Protein AF-A0A3D5KC59-F1 (afdb_monomer)

Secondary structure (DSSP, 8-state):
----B-HHHHHTT-SB-B-TT-SS--B-----HHHHHHHHHHHHHHHHHHHTT-

Structure (mmCIF, N/CA/C/O backbone):
data_AF-A0A3D5KC59-F1
#
_entry.id   AF-A0A3D5KC59-F1
#
loop_
_atom_site.group_PDB
_atom_site.id
_atom_site.type_symbol
_atom_site.label_atom_id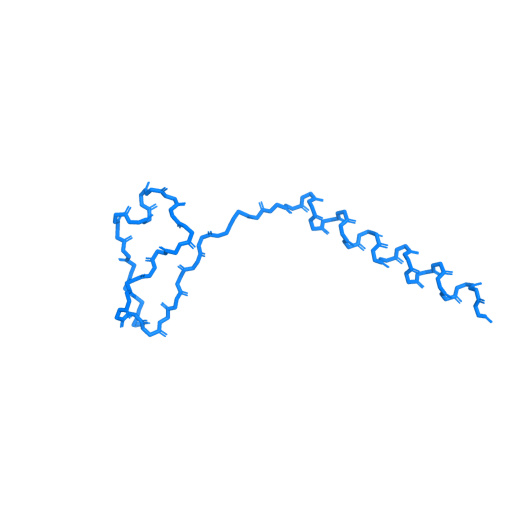
_atom_site.label_alt_id
_atom_site.label_comp_id
_atom_site.label_asym_id
_atom_site.label_entity_id
_atom_site.label_seq_id
_atom_site.pdbx_PDB_ins_code
_atom_site.Cartn_x
_atom_site.Cartn_y
_atom_site.Cartn_z
_atom_site.occupancy
_atom_site.B_iso_or_equiv
_atom_site.auth_seq_id
_atom_site.auth_comp_id
_atom_site.auth_asym_id
_atom_site.auth_atom_id
_atom_site.pdbx_PDB_model_num
ATOM 1 N N . MET A 1 1 ? -24.747 0.888 6.909 1.00 57.97 1 MET A N 1
ATOM 2 C CA . MET A 1 1 ? -23.478 0.458 6.278 1.00 57.97 1 MET A CA 1
ATOM 3 C C . MET A 1 1 ? -22.763 -0.682 7.017 1.00 57.97 1 MET A C 1
ATOM 5 O O . MET A 1 1 ? -21.816 -1.190 6.453 1.00 57.97 1 MET A O 1
ATOM 9 N N . GLY A 1 2 ? -23.203 -1.167 8.193 1.00 60.19 2 GLY A N 1
ATOM 10 C CA . GLY A 1 2 ? -22.665 -2.417 8.784 1.00 60.19 2 GLY A CA 1
ATOM 11 C C . GLY A 1 2 ? -21.170 -2.400 9.142 1.00 60.19 2 GLY A C 1
ATOM 12 O O . GLY A 1 2 ? -20.575 -3.460 9.302 1.00 60.19 2 GLY A O 1
ATOM 13 N N . ILE A 1 3 ? -20.580 -1.207 9.226 1.00 58.56 3 ILE A N 1
ATOM 14 C CA . ILE A 1 3 ? -19.184 -0.969 9.581 1.00 58.56 3 ILE A CA 1
ATOM 15 C C . ILE A 1 3 ? -19.191 -0.535 11.045 1.00 58.56 3 ILE A C 1
ATOM 17 O O . ILE A 1 3 ? -19.723 0.528 11.366 1.00 58.56 3 ILE A O 1
ATOM 21 N N . GLU A 1 4 ? -18.634 -1.367 11.921 1.00 69.19 4 GLU A N 1
ATOM 22 C CA . GLU A 1 4 ? -18.469 -1.063 13.344 1.00 69.19 4 GLU A CA 1
ATOM 23 C C . GLU A 1 4 ? -16.975 -0.877 13.659 1.00 69.19 4 GLU A C 1
ATOM 25 O O . GLU A 1 4 ? -16.270 -1.866 13.901 1.00 69.19 4 GLU A O 1
ATOM 30 N N . PRO A 1 5 ? -16.462 0.368 13.628 1.00 63.53 5 PRO A N 1
ATOM 31 C CA . PRO A 1 5 ? -15.083 0.643 13.999 1.00 63.53 5 PRO A CA 1
ATOM 32 C C . PRO A 1 5 ? -14.902 0.531 15.519 1.00 63.53 5 PRO A C 1
ATOM 34 O O . PRO A 1 5 ? -15.727 1.002 16.306 1.00 63.53 5 PRO A O 1
ATOM 37 N N . ASP A 1 6 ? -13.807 -0.094 15.932 1.00 67.25 6 ASP A N 1
ATOM 38 C CA . ASP A 1 6 ? -13.360 -0.147 17.318 1.00 67.25 6 ASP A CA 1
ATOM 39 C C . ASP A 1 6 ? -12.578 1.136 17.644 1.00 67.25 6 ASP A C 1
ATOM 41 O O . ASP A 1 6 ? -11.499 1.400 17.105 1.00 67.25 6 ASP A O 1
ATOM 45 N N . THR A 1 7 ? -13.151 1.972 18.509 1.00 71.50 7 THR A N 1
ATOM 4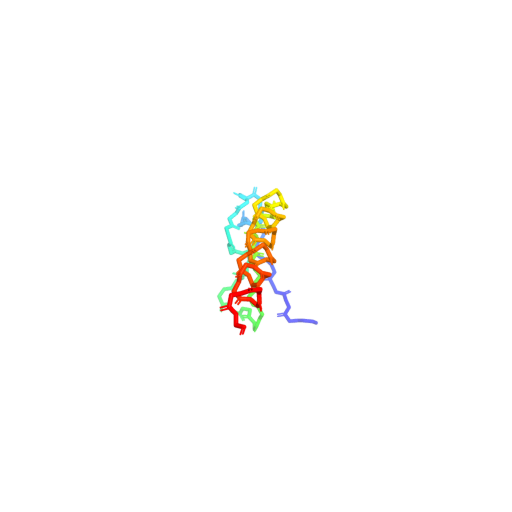6 C CA . THR A 1 7 ? -12.609 3.293 18.846 1.00 71.50 7 THR A CA 1
ATOM 47 C C . THR A 1 7 ? -11.330 3.228 19.679 1.00 71.50 7 THR A C 1
ATOM 49 O O . THR A 1 7 ? -10.538 4.171 19.616 1.00 71.50 7 THR A O 1
ATOM 52 N N . GLN A 1 8 ? -11.080 2.138 20.415 1.00 65.25 8 GLN A N 1
ATOM 53 C CA . GLN A 1 8 ? -9.820 1.948 21.138 1.00 65.25 8 GLN A CA 1
ATOM 54 C C . GLN A 1 8 ? -8.698 1.540 20.182 1.00 65.25 8 GLN A C 1
ATOM 56 O O . GLN A 1 8 ? -7.634 2.161 20.198 1.00 65.25 8 GLN A O 1
ATOM 61 N N . LYS A 1 9 ? -8.957 0.577 19.290 1.00 60.81 9 LYS A N 1
ATOM 62 C CA . LYS A 1 9 ? -7.961 0.109 18.308 1.00 60.81 9 LYS A CA 1
ATOM 63 C C . LYS A 1 9 ? -7.574 1.197 17.307 1.00 60.81 9 LYS A C 1
ATOM 65 O O . LYS A 1 9 ? -6.401 1.344 16.969 1.00 60.81 9 LYS A O 1
ATOM 70 N N . ASN A 1 10 ? -8.540 2.026 16.901 1.00 60.72 10 ASN A N 1
ATOM 71 C CA . ASN A 1 10 ? -8.284 3.177 16.032 1.00 60.72 10 ASN A CA 1
ATOM 72 C C . ASN A 1 10 ? -7.384 4.235 16.696 1.00 60.72 10 ASN A C 1
ATOM 74 O O . ASN A 1 10 ? -6.544 4.837 16.034 1.00 60.72 10 ASN A O 1
ATOM 78 N N . LYS A 1 11 ? -7.509 4.444 18.014 1.00 67.44 11 LYS A N 1
ATOM 79 C CA . LYS A 1 11 ? -6.676 5.412 18.748 1.00 67.44 11 LYS A CA 1
ATOM 80 C C . LYS A 1 11 ? -5.228 4.931 18.924 1.00 67.44 11 LYS A C 1
ATOM 82 O O . LYS A 1 11 ? -4.323 5.756 19.005 1.00 67.44 11 LYS A O 1
ATOM 87 N N . ASN A 1 12 ? -5.012 3.616 18.924 1.00 64.62 12 ASN A N 1
ATOM 88 C CA . ASN A 1 12 ? -3.695 2.990 19.064 1.00 64.62 12 ASN A CA 1
ATOM 89 C C . ASN A 1 12 ? -2.942 2.789 17.733 1.00 64.62 12 ASN A C 1
ATOM 91 O O . ASN A 1 12 ? -1.840 2.246 17.754 1.00 64.62 12 ASN A O 1
ATOM 95 N N . ASN A 1 13 ? -3.492 3.219 16.585 1.00 59.75 13 ASN A N 1
ATOM 96 C CA . ASN A 1 13 ? -2.953 2.895 15.251 1.00 59.75 13 ASN A CA 1
ATOM 97 C C . ASN A 1 13 ? -2.753 1.379 15.038 1.00 59.75 13 ASN A C 1
ATOM 99 O O . ASN A 1 13 ? -1.799 0.948 14.384 1.00 59.75 13 ASN A O 1
ATOM 103 N N . GLU A 1 14 ? -3.637 0.555 15.604 1.00 60.59 14 GLU A N 1
ATOM 104 C CA . GLU A 1 14 ? -3.572 -0.891 15.406 1.00 60.59 14 GLU A CA 1
ATOM 105 C C . GLU A 1 14 ? -3.904 -1.258 13.956 1.00 60.59 14 GLU A C 1
ATOM 107 O O . GLU A 1 14 ? 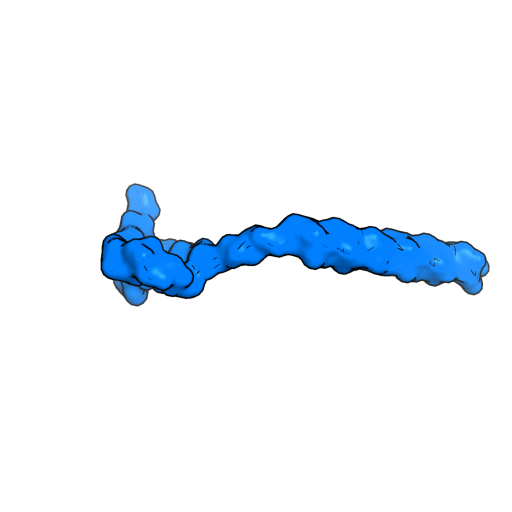-4.743 -0.641 13.303 1.00 60.59 14 GLU A O 1
ATOM 112 N N . SER A 1 15 ? -3.248 -2.301 13.443 1.00 60.56 15 SER A N 1
ATOM 113 C CA . SER A 1 15 ? -3.344 -2.718 12.037 1.00 60.56 15 SER A CA 1
ATOM 114 C C . SER A 1 15 ? -4.751 -3.168 11.623 1.00 60.56 15 SER A C 1
ATOM 116 O O . SER A 1 15 ? -5.057 -3.219 10.432 1.00 60.56 15 SER A O 1
ATOM 118 N N . ILE A 1 16 ? -5.614 -3.500 12.590 1.00 63.41 16 ILE A N 1
ATOM 119 C CA . ILE A 1 16 ? -6.996 -3.940 12.383 1.00 63.41 16 ILE A CA 1
ATOM 120 C C . ILE A 1 16 ? -7.894 -3.179 13.361 1.00 63.41 16 ILE A C 1
ATOM 122 O O . ILE A 1 16 ? -7.789 -3.362 14.571 1.00 63.41 16 ILE A O 1
ATOM 126 N N . IL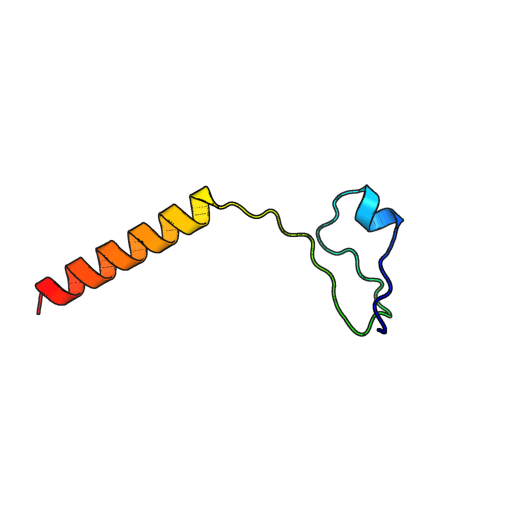E A 1 17 ? -8.809 -2.364 12.836 1.00 70.50 17 ILE A N 1
ATOM 127 C CA . ILE A 1 17 ? -9.705 -1.510 13.640 1.00 70.50 17 ILE A CA 1
ATOM 128 C C . ILE A 1 17 ? -11.181 -1.916 13.529 1.00 70.50 17 ILE A C 1
ATOM 130 O O . ILE A 1 17 ? -12.060 -1.210 14.015 1.00 70.50 17 ILE A O 1
ATOM 134 N N . SER A 1 18 ? -11.483 -3.045 12.887 1.00 66.44 18 SER A N 1
ATOM 135 C CA . SER A 1 18 ? -12.829 -3.630 12.880 1.00 66.44 18 SER A CA 1
ATOM 136 C C . SER A 1 18 ? -13.073 -4.494 14.116 1.00 66.44 18 SER A C 1
ATOM 138 O O . SER A 1 18 ? -12.205 -5.284 14.494 1.00 66.44 18 SER A O 1
ATOM 140 N N . LYS A 1 19 ? -14.280 -4.414 14.689 1.00 61.66 19 LYS A N 1
ATOM 141 C CA . LYS A 1 19 ? -14.766 -5.415 15.653 1.00 61.66 19 LYS A CA 1
ATOM 142 C C . LYS A 1 19 ? -14.914 -6.784 14.979 1.00 61.66 19 LYS A C 1
ATOM 144 O O . LYS A 1 19 ? -15.280 -6.842 13.807 1.00 61.66 19 LYS A O 1
ATOM 149 N N . ASP A 1 20 ? -14.711 -7.875 15.719 1.00 63.81 20 ASP A N 1
ATOM 150 C CA . ASP A 1 20 ? -14.862 -9.248 15.194 1.00 63.81 20 ASP A CA 1
ATOM 151 C C . ASP A 1 20 ? -16.287 -9.564 14.702 1.00 63.81 20 ASP A C 1
ATOM 153 O O . ASP A 1 20 ? -16.482 -10.441 13.864 1.00 63.81 20 ASP A O 1
ATOM 157 N N . THR A 1 21 ? -17.288 -8.814 15.169 1.00 67.56 21 THR A N 1
ATOM 158 C CA . THR A 1 21 ? -18.690 -8.911 14.730 1.00 67.56 21 THR A CA 1
ATOM 159 C C . THR A 1 21 ? -18.982 -8.158 13.430 1.00 67.56 21 THR A C 1
ATOM 161 O O . THR A 1 21 ? -20.068 -8.303 12.863 1.00 67.56 21 THR A O 1
ATOM 164 N N . SER A 1 22 ? -18.041 -7.344 12.945 1.00 62.00 22 SER A N 1
ATOM 165 C CA . SER A 1 22 ? -18.227 -6.534 11.746 1.00 62.00 22 SER A CA 1
ATOM 166 C C . SER A 1 22 ? -18.180 -7.413 10.498 1.00 62.00 22 SER A C 1
ATOM 168 O O . SER A 1 22 ? -17.223 -8.151 10.266 1.00 62.00 22 SER A O 1
ATOM 170 N N . ARG A 1 23 ? -19.185 -7.275 9.625 1.00 61.94 23 ARG A N 1
ATOM 171 C CA . ARG A 1 23 ? -19.202 -7.93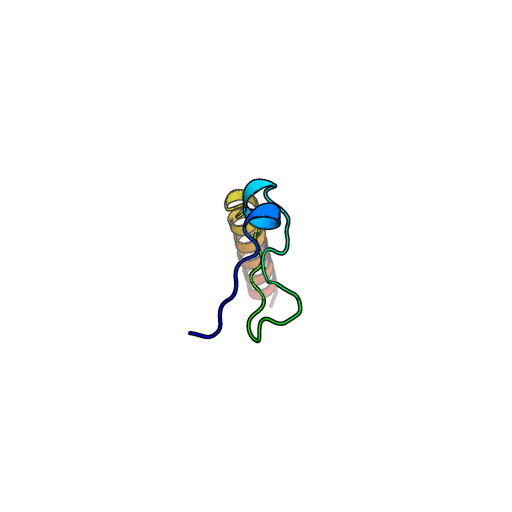6 8.304 1.00 61.94 23 ARG A CA 1
ATOM 172 C C . ARG A 1 23 ? -18.087 -7.441 7.376 1.00 61.94 23 ARG A C 1
ATOM 174 O O . ARG A 1 23 ? -17.803 -8.084 6.371 1.00 61.94 23 ARG A O 1
ATOM 181 N N . VAL A 1 24 ? -17.477 -6.301 7.700 1.00 67.50 24 VAL A N 1
ATOM 182 C CA . VAL A 1 24 ? -16.420 -5.657 6.91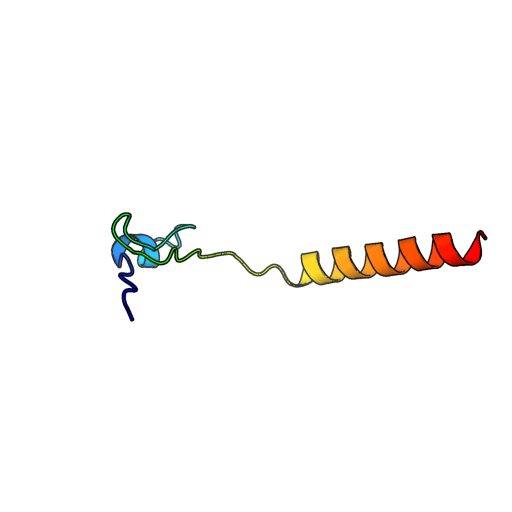5 1.00 67.50 24 VAL A CA 1
ATOM 183 C C . VAL A 1 24 ? -15.190 -5.455 7.798 1.00 67.50 24 VAL A C 1
ATOM 185 O O . VAL A 1 24 ? -15.281 -4.836 8.863 1.00 67.50 24 VAL A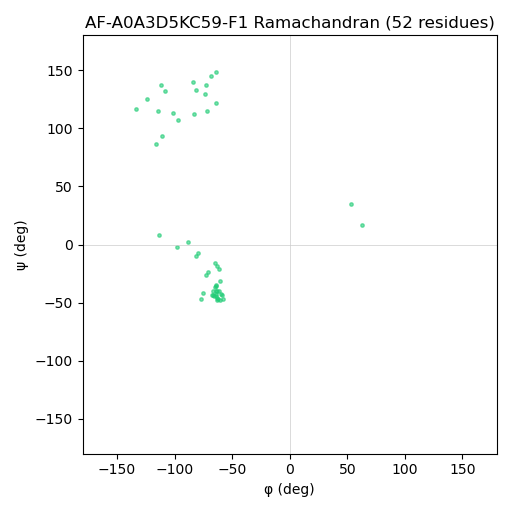 O 1
ATOM 188 N N . LYS A 1 25 ? -14.039 -5.969 7.348 1.00 70.69 25 LYS A N 1
ATOM 189 C CA . LYS A 1 25 ? -12.745 -5.772 8.014 1.00 70.69 25 LYS A CA 1
ATOM 190 C C . LYS A 1 25 ? -12.156 -4.422 7.622 1.00 70.69 25 LYS A C 1
ATOM 192 O O . LYS A 1 25 ? -12.116 -4.091 6.441 1.00 70.69 25 LYS A O 1
ATOM 197 N N . ILE A 1 26 ? -11.678 -3.670 8.607 1.00 71.44 26 ILE A N 1
ATOM 198 C CA . ILE A 1 26 ? -11.037 -2.370 8.397 1.00 71.44 26 ILE A CA 1
ATOM 199 C C . ILE A 1 26 ? -9.574 -2.516 8.802 1.00 71.44 26 ILE A C 1
ATOM 201 O O . ILE A 1 26 ? -9.284 -2.772 9.974 1.00 71.44 26 ILE A O 1
ATOM 205 N N . LEU A 1 27 ? -8.670 -2.384 7.831 1.00 74.88 27 LEU A N 1
ATOM 206 C CA . LEU A 1 27 ? -7.230 -2.471 8.048 1.00 74.88 27 LEU A CA 1
ATOM 207 C C . LEU A 1 27 ? -6.599 -1.090 7.921 1.00 74.88 27 LEU A C 1
ATOM 209 O O . LEU A 1 27 ? -6.842 -0.378 6.947 1.00 74.88 27 LEU A O 1
ATOM 213 N N . VAL A 1 28 ? -5.759 -0.748 8.891 1.00 71.12 28 VAL A N 1
ATOM 214 C CA . VAL A 1 28 ? -4.911 0.440 8.830 1.00 71.12 28 VAL A CA 1
ATOM 215 C C . VAL A 1 28 ? -3.544 -0.017 8.349 1.00 71.12 28 VAL A C 1
ATOM 217 O O . VAL A 1 28 ? -2.802 -0.687 9.068 1.00 71.12 28 VAL A O 1
ATOM 220 N N . VAL A 1 29 ? -3.224 0.322 7.105 1.00 71.38 29 VAL A N 1
ATOM 221 C CA . VAL A 1 29 ? -1.917 0.057 6.503 1.00 71.38 29 VAL A CA 1
ATOM 222 C C . VAL A 1 29 ? -1.199 1.377 6.281 1.00 71.38 29 VAL A C 1
ATOM 224 O O . VAL A 1 29 ? -1.796 2.356 5.836 1.00 71.38 29 VAL A O 1
ATOM 227 N N . LYS A 1 30 ? 0.095 1.415 6.601 1.00 70.44 30 LYS A N 1
ATOM 228 C CA . LYS A 1 30 ? 0.931 2.557 6.237 1.00 70.44 30 LYS A CA 1
ATOM 229 C C . LYS A 1 30 ? 1.156 2.505 4.732 1.00 70.44 30 LYS A C 1
ATOM 231 O O . LYS A 1 30 ? 1.788 1.567 4.246 1.00 70.44 30 LYS A O 1
ATOM 236 N N . ALA A 1 31 ? 0.643 3.496 4.013 1.00 72.25 31 ALA A N 1
ATOM 237 C CA . ALA A 1 31 ? 1.057 3.726 2.640 1.00 72.25 31 ALA A CA 1
ATOM 238 C C . ALA A 1 31 ? 2.549 4.095 2.659 1.00 72.25 31 ALA A C 1
ATOM 240 O O . ALA A 1 31 ? 2.950 5.015 3.367 1.00 72.25 31 ALA A O 1
ATOM 241 N N . ASN A 1 32 ? 3.372 3.319 1.957 1.00 81.25 32 ASN A N 1
ATOM 242 C CA . ASN A 1 32 ? 4.783 3.620 1.737 1.00 81.25 32 ASN A CA 1
ATOM 243 C C . ASN A 1 32 ? 4.954 3.828 0.234 1.00 81.25 32 ASN A C 1
ATOM 245 O O . ASN A 1 32 ? 5.176 2.873 -0.513 1.00 81.25 32 ASN A O 1
ATOM 249 N N . GLU A 1 33 ? 4.724 5.066 -0.193 1.00 83.50 33 GLU A N 1
ATOM 250 C CA . GLU A 1 33 ? 4.688 5.450 -1.602 1.00 83.50 33 GLU A CA 1
ATOM 251 C C . GLU A 1 33 ? 6.049 5.234 -2.263 1.00 83.50 33 GLU A C 1
ATOM 253 O O . GLU A 1 33 ? 6.118 4.691 -3.364 1.00 83.50 33 GLU A O 1
ATOM 258 N N . GLU A 1 34 ? 7.142 5.543 -1.564 1.00 84.81 34 GLU A N 1
ATOM 259 C CA . GLU A 1 34 ? 8.503 5.379 -2.070 1.00 84.81 34 GLU A CA 1
ATOM 260 C C . GLU A 1 34 ? 8.817 3.915 -2.382 1.00 84.81 34 GLU A C 1
ATOM 262 O O . GLU A 1 34 ? 9.421 3.608 -3.412 1.00 84.81 34 GLU A O 1
ATOM 267 N N . LYS A 1 35 ? 8.362 2.992 -1.525 1.00 86.69 35 LYS A N 1
ATOM 268 C CA . LYS A 1 35 ? 8.513 1.556 -1.767 1.00 86.69 35 LYS A CA 1
ATOM 269 C C . LYS A 1 35 ? 7.732 1.111 -3.003 1.00 86.69 35 LYS A C 1
ATOM 271 O O . LYS A 1 35 ? 8.273 0.353 -3.803 1.00 86.69 35 LYS A O 1
ATOM 276 N N . ILE A 1 36 ? 6.493 1.576 -3.164 1.00 88.94 36 ILE A N 1
ATOM 277 C CA . ILE A 1 36 ? 5.660 1.229 -4.325 1.00 88.94 36 ILE A CA 1
ATOM 278 C C . ILE A 1 36 ? 6.297 1.744 -5.616 1.00 88.94 36 ILE A C 1
ATOM 280 O O . ILE A 1 36 ? 6.445 0.982 -6.568 1.00 88.94 36 ILE A O 1
ATOM 284 N N . ILE A 1 37 ? 6.757 2.997 -5.627 1.00 89.25 37 ILE A N 1
ATOM 285 C CA . ILE A 1 37 ? 7.437 3.595 -6.782 1.00 89.25 37 ILE A CA 1
ATOM 286 C C . ILE A 1 37 ? 8.702 2.801 -7.140 1.00 89.25 37 ILE A C 1
ATOM 288 O O . ILE A 1 37 ? 8.947 2.536 -8.318 1.00 89.25 37 ILE A O 1
ATOM 292 N N . ALA A 1 38 ? 9.496 2.387 -6.147 1.00 90.44 38 ALA A N 1
ATOM 293 C CA . ALA A 1 38 ? 10.697 1.584 -6.373 1.00 90.44 38 ALA A CA 1
ATOM 294 C C . ALA A 1 38 ? 10.379 0.185 -6.932 1.00 90.44 38 ALA A C 1
ATOM 296 O O . ALA A 1 38 ? 11.034 -0.258 -7.877 1.00 90.44 38 ALA A O 1
ATOM 297 N N . GLU A 1 39 ? 9.372 -0.502 -6.382 1.00 91.69 39 GLU A N 1
ATOM 298 C CA . GLU A 1 39 ? 8.939 -1.822 -6.858 1.00 91.69 39 GLU A CA 1
ATOM 299 C C . GLU A 1 39 ? 8.383 -1.764 -8.288 1.00 91.69 39 GLU A C 1
ATOM 301 O O . GLU A 1 39 ? 8.731 -2.614 -9.114 1.00 91.69 39 GLU A O 1
ATOM 306 N N . ASP A 1 40 ? 7.576 -0.751 -8.609 1.00 92.50 40 ASP A N 1
ATOM 307 C CA . ASP A 1 40 ? 7.043 -0.557 -9.960 1.00 92.50 40 ASP A CA 1
ATOM 308 C C . ASP A 1 40 ? 8.147 -0.194 -10.955 1.00 92.50 40 ASP A C 1
ATOM 310 O O . ASP A 1 40 ? 8.223 -0.786 -12.033 1.00 92.50 40 ASP A O 1
ATOM 314 N N . THR A 1 41 ? 9.066 0.701 -10.579 1.00 91.75 41 THR A N 1
ATOM 315 C CA . THR A 1 41 ? 10.225 1.045 -11.419 1.00 91.75 41 THR A CA 1
ATOM 316 C C . THR A 1 41 ? 11.072 -0.193 -11.713 1.00 91.75 41 THR A C 1
ATOM 318 O O . THR A 1 41 ? 11.473 -0.417 -12.856 1.00 91.75 41 THR A O 1
ATOM 321 N N . TYR A 1 42 ? 11.313 -1.039 -10.707 1.00 92.88 42 TYR A N 1
ATOM 322 C CA . TYR A 1 42 ? 12.067 -2.279 -10.876 1.00 92.88 42 TYR A CA 1
ATOM 323 C C . TYR A 1 42 ? 11.379 -3.248 -11.845 1.00 92.88 42 TYR A C 1
ATOM 325 O O . TYR A 1 42 ? 12.029 -3.764 -12.757 1.00 92.88 42 TY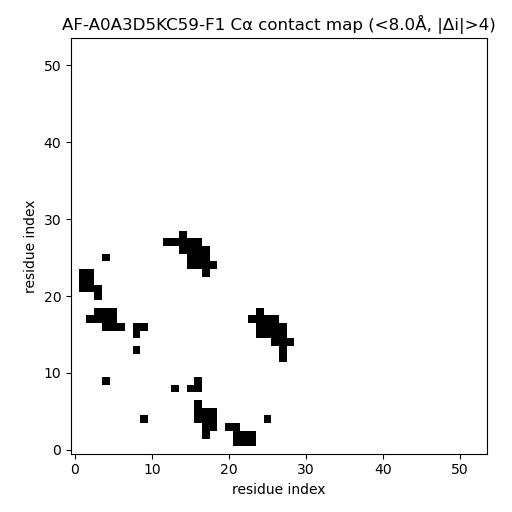R A O 1
ATOM 333 N N . LYS A 1 43 ? 10.066 -3.466 -11.692 1.00 92.31 43 LYS A N 1
ATOM 334 C CA . LYS A 1 43 ? 9.288 -4.332 -12.592 1.00 92.31 43 LYS A CA 1
ATOM 335 C C . LYS A 1 43 ? 9.323 -3.832 -14.031 1.00 92.31 43 LYS A C 1
ATOM 337 O O . LYS A 1 43 ? 9.630 -4.612 -14.926 1.00 92.31 43 LYS A O 1
ATOM 342 N N . ILE A 1 44 ? 9.090 -2.535 -14.245 1.00 93.12 44 ILE A N 1
ATOM 343 C CA . ILE A 1 44 ? 9.116 -1.923 -15.581 1.00 93.12 44 ILE A CA 1
ATOM 344 C C . ILE A 1 44 ? 10.484 -2.135 -16.243 1.00 93.12 44 ILE A C 1
ATOM 346 O O . ILE A 1 44 ? 10.557 -2.578 -17.391 1.00 93.12 44 ILE A O 1
ATOM 350 N N . CYS A 1 45 ? 11.574 -1.877 -15.517 1.00 89.81 45 CYS A N 1
ATOM 351 C CA . CYS A 1 45 ? 12.929 -2.077 -16.027 1.00 89.81 45 CYS A CA 1
ATOM 352 C C . CYS A 1 45 ? 13.234 -3.553 -16.329 1.00 89.81 45 CYS A C 1
ATOM 354 O O . CYS A 1 45 ? 13.856 -3.854 -17.348 1.00 89.81 45 CYS A O 1
ATOM 356 N N . SER A 1 46 ? 12.787 -4.478 -15.475 1.00 88.94 46 SER A N 1
ATOM 357 C CA . SER A 1 46 ? 12.983 -5.920 -15.667 1.00 88.94 46 SER A CA 1
ATOM 358 C C . SER A 1 46 ? 12.221 -6.452 -16.886 1.00 88.94 46 SER A C 1
ATOM 360 O O . SER A 1 46 ? 12.776 -7.204 -17.695 1.00 88.94 46 SER A O 1
ATOM 362 N N . ASP A 1 47 ? 10.970 -6.030 -17.066 1.00 89.12 47 ASP A N 1
ATOM 363 C CA . ASP A 1 47 ? 10.141 -6.417 -18.211 1.00 89.12 47 ASP A CA 1
ATOM 364 C C . ASP A 1 47 ? 10.696 -5.849 -19.521 1.00 89.12 47 ASP A C 1
ATOM 366 O O . ASP A 1 47 ? 10.749 -6.546 -20.540 1.00 89.12 47 ASP A O 1
ATOM 370 N N . MET A 1 48 ? 11.185 -4.605 -19.493 1.00 83.19 48 MET A N 1
ATOM 371 C CA . MET A 1 48 ? 11.863 -3.992 -20.632 1.00 83.19 48 MET A CA 1
ATOM 372 C C . MET A 1 48 ? 13.146 -4.756 -20.985 1.00 83.19 48 MET A C 1
ATOM 374 O O . MET A 1 48 ? 13.335 -5.133 -22.140 1.00 83.19 48 MET A O 1
ATOM 378 N N . ALA A 1 49 ? 13.994 -5.067 -20.002 1.00 77.19 49 ALA A N 1
ATOM 379 C CA . ALA A 1 49 ? 15.224 -5.830 -20.221 1.00 77.19 49 ALA A CA 1
ATOM 380 C C . ALA A 1 49 ? 14.966 -7.233 -20.798 1.00 77.19 49 ALA A C 1
ATOM 382 O O . ALA A 1 49 ? 15.780 -7.744 -21.568 1.00 77.19 49 ALA A O 1
ATOM 383 N N . THR A 1 50 ? 13.835 -7.848 -20.450 1.00 77.19 50 THR A N 1
ATOM 384 C CA . THR A 1 50 ? 13.436 -9.165 -20.964 1.00 77.19 50 THR A CA 1
ATOM 385 C C . THR A 1 50 ? 12.935 -9.076 -22.406 1.00 77.19 50 THR A C 1
ATOM 387 O O . THR A 1 50 ? 13.332 -9.886 -23.240 1.00 77.19 50 THR A O 1
ATOM 390 N N . ARG A 1 51 ? 12.135 -8.053 -22.740 1.00 72.69 51 ARG A N 1
ATOM 391 C CA . ARG A 1 51 ? 11.634 -7.821 -24.107 1.00 72.69 51 ARG A CA 1
ATOM 392 C C . ARG A 1 51 ? 12.726 -7.513 -25.129 1.00 72.69 51 ARG A C 1
ATOM 394 O O . ARG A 1 51 ? 12.588 -7.927 -26.267 1.00 72.69 51 ARG A O 1
ATOM 401 N N . TYR A 1 52 ? 13.793 -6.817 -24.739 1.00 68.00 52 TYR A N 1
ATOM 402 C CA . TYR A 1 52 ? 14.914 -6.509 -25.641 1.00 68.00 52 TYR A CA 1
ATOM 403 C C . TYR A 1 52 ? 15.908 -7.671 -25.825 1.00 68.00 52 TYR A C 1
ATOM 405 O O . TYR A 1 52 ? 16.827 -7.560 -26.632 1.00 68.00 52 TYR A O 1
ATOM 413 N N . LYS A 1 53 ? 15.759 -8.767 -25.067 1.00 59.97 53 LYS A N 1
ATOM 414 C CA . LYS A 1 53 ? 16.595 -9.975 -25.182 1.00 59.97 53 LYS A CA 1
ATOM 415 C C . LYS A 1 53 ? 15.964 -11.097 -26.027 1.00 59.97 53 LYS A C 1
ATOM 417 O O . LYS A 1 53 ? 16.610 -12.131 -26.177 1.00 59.97 53 LYS A O 1
ATOM 422 N N . SER A 1 54 ? 14.739 -10.919 -26.536 1.00 53.44 54 SER A N 1
ATOM 423 C CA . SER A 1 54 ? 14.109 -11.783 -27.558 1.00 53.44 54 SER A CA 1
ATOM 424 C C . SER A 1 54 ? 14.247 -11.164 -28.941 1.00 53.44 54 SER A C 1
ATOM 426 O O . SER A 1 54 ? 14.376 -11.947 -29.903 1.00 53.44 54 SER A O 1
#

Nearest PDB structures (foldseek):
  7fj9-assembly1_A  TM=9.069E-01  e=1.029E-01  Klebsiella pneumoniae
  7fja-assembly1_B  TM=9.028E-01  e=1.465E-01  Klebsiella pneumoniae
  7fj9-assembly1_B  TM=9.014E-01  e=1.573E-01  Klebsiella pneumoniae
  7fj8-assembly1_B  TM=9.105E-01  e=2.087E-01  Klebsiella pneumoniae
  7fjb-assembl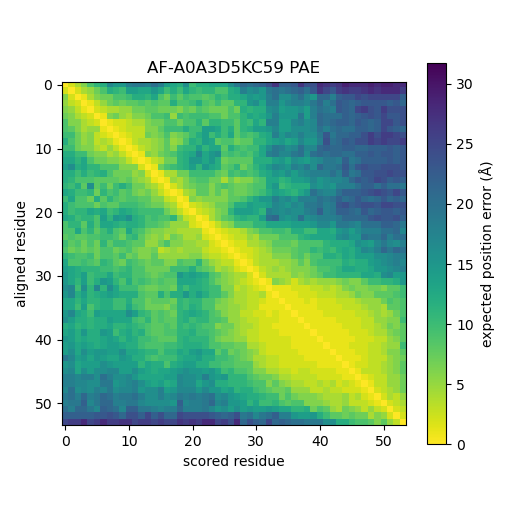y1_B  TM=8.921E-01  e=2.240E-01  Klebsiella pneumoniae

Sequence (54 aa):
MGIEPDTQKNKNNESIISKDTSRVKILVVKANEEKIIAEDTYKICSDMATRYKS

Solvent-accessible surface area (backbone atoms only — not comparable to full-atom values): 3303 Å² total; per-residue (Å²): 133,69,69,45,72,34,71,66,35,56,74,67,72,36,56,58,22,36,40,93,86,30,88,45,85,42,71,56,71,85,84,56,64,69,59,51,54,52,53,50,51,49,50,55,52,52,54,51,59,53,62,78,73,111

pLDDT: mean 73.22, std 11.75, range [53.44, 93.12]

Foldseek 3Di:
DQFDFAPVCVVVLHQWGGDPSGPDTDGRDDDPPVVVVVVVVVVVVVVVVVVVVD

Radius of gyration: 19.07 Å; Cα contacts (8 Å, |Δi|>4): 42; chains: 1; bounding box: 40×17×49 Å

Mean predicted aligned error: 10.91 Å